Protein AF-0000000085165930 (afdb_homodimer)

Foldseek 3Di:
DQDQVNLVVLQCVQQVAKDKDWDDPPPPRPDIDIDIDHPVCPPHDPVVVVVSSCVSCVVVVVPPCCVDDDDDDDDPVRVVVVD/DQDQVNLVVLQCVLQVAKDKDWDDPPPPRPDIDIDIDHPVCPPHDPVVVVVSSCVSCVVVVVPPCCVDDDDDDDDPVRVVVVD

Solvent-accessible surface area (backbone atoms only — not comparable to full-atom values): 9102 Å² total; per-residue (Å²): 70,74,45,60,66,56,52,45,50,38,40,32,72,71,37,73,78,42,49,69,47,69,41,62,74,72,72,61,55,16,31,38,36,36,42,39,30,22,74,85,37,61,96,51,54,71,68,56,42,51,48,56,51,45,62,36,35,44,70,55,63,68,27,47,35,71,71,42,79,46,79,44,79,35,29,58,66,58,46,62,66,73,97,72,74,46,61,65,55,52,45,49,37,40,32,70,71,35,73,77,42,49,70,48,65,43,62,75,72,72,64,57,20,32,38,36,37,41,39,30,23,74,84,38,62,97,51,53,72,69,55,43,50,47,56,50,45,63,36,35,44,68,54,62,67,25,45,35,68,72,38,78,46,79,44,78,34,29,58,68,57,46,63,71,71,104

Organism: Thermosynechococcus vestitus (strain NIES-2133 / IAM M-273 / BP-1) (NCBI:txid197221)

Secondary structure (DSSP, 8-state):
---HHHHHHHHHHH-TT-EEEEEESSSSSSEEEEEEE-GGGTT--HHHHHHHHHHHHHHHHHH----EEEEEEE-HHHHHHH-/---HHHHHHHHHHH-TT-EEEEEESSSSSSEEEEEEE-GGGTT--HHHHHHHHHHHHHHHHHH----EEEEEEE-HHHHHHH-

Sequence (166 aa):
MVTPEQLTTLIQSRLPDAFVQVQDLTGGGDHYEAVVVSAAFEGKRLVQQHQLVYSSLKDLMASNELHALALKTYTPEQWAQRQMVTPEQLTTLIQSRLPDAFVQVQDLTGGGDHYEAVVVSAAFEGKRLVQQHQLVYSSLKDLMASNELHALALKTYTPEQWAQRQ

Structure (mmCIF, N/CA/C/O backbone):
data_AF-0000000085165930-model_v1
#
loop_
_entity.id
_entity.type
_entity.pdbx_description
1 polymer 'Tsl0875 protein'
#
loop_
_atom_site.group_PDB
_atom_site.id
_atom_site.type_symbol
_atom_site.label_atom_id
_atom_site.label_alt_id
_atom_site.label_comp_id
_atom_site.label_asym_id
_atom_site.label_entity_id
_atom_site.label_seq_id
_atom_site.pdbx_PDB_ins_code
_atom_site.Cartn_x
_atom_site.Cartn_y
_atom_site.Cartn_z
_atom_site.occupancy
_atom_site.B_iso_or_equiv
_atom_site.auth_seq_id
_atom_site.auth_comp_id
_atom_site.auth_asym_id
_atom_site.auth_atom_id
_atom_site.pdbx_PDB_model_num
ATOM 1 N N . MET A 1 1 ? 5.07 2.012 -3.932 1 54.81 1 MET A N 1
ATOM 2 C CA . MET A 1 1 ? 4.113 1.178 -4.648 1 54.81 1 MET A CA 1
ATOM 3 C C . MET A 1 1 ? 4.805 -0.024 -5.285 1 54.81 1 MET A C 1
ATOM 5 O O . MET A 1 1 ? 5.969 0.06 -5.676 1 54.81 1 MET A O 1
ATOM 9 N N . VAL A 1 2 ? 4.379 -1.149 -5.043 1 66.44 2 VAL A N 1
ATOM 10 C CA . VAL A 1 2 ? 5.012 -2.316 -5.648 1 66.44 2 VAL A CA 1
ATOM 11 C C . VAL A 1 2 ? 4.715 -2.346 -7.148 1 66.44 2 VAL A C 1
ATOM 13 O O . VAL A 1 2 ? 3.568 -2.16 -7.562 1 66.44 2 VAL A O 1
ATOM 16 N N . THR A 1 3 ? 5.762 -2.338 -7.938 1 75.31 3 THR A N 1
ATOM 17 C CA . THR A 1 3 ? 5.605 -2.398 -9.391 1 75.31 3 THR A CA 1
ATOM 18 C C . THR A 1 3 ? 5.414 -3.842 -9.852 1 75.31 3 THR A C 1
ATOM 20 O O . THR A 1 3 ? 5.754 -4.781 -9.125 1 75.31 3 THR A O 1
ATOM 23 N N . PRO A 1 4 ? 4.809 -4.012 -11.086 1 82.56 4 PRO A N 1
ATOM 24 C CA . PRO A 1 4 ? 4.699 -5.359 -11.648 1 82.56 4 PRO A CA 1
ATOM 25 C C . PRO A 1 4 ? 6.043 -6.074 -11.734 1 82.56 4 PRO A C 1
ATOM 27 O O . PRO A 1 4 ? 6.117 -7.281 -11.492 1 82.56 4 PRO A O 1
ATOM 30 N N . GLU A 1 5 ? 7.055 -5.398 -12.039 1 86.56 5 GLU A N 1
ATOM 31 C CA . GLU A 1 5 ? 8.391 -5.98 -12.141 1 86.56 5 GLU A CA 1
ATOM 32 C C . GLU A 1 5 ? 8.883 -6.465 -10.781 1 86.56 5 GLU A C 1
ATOM 34 O O . GLU A 1 5 ? 9.516 -7.52 -10.688 1 86.56 5 GLU A O 1
ATOM 39 N N . GLN A 1 6 ? 8.648 -5.621 -9.797 1 82.38 6 GLN A N 1
ATOM 40 C CA . GLN A 1 6 ? 9.047 -6.004 -8.445 1 82.38 6 GLN A CA 1
ATOM 41 C C . GLN A 1 6 ? 8.297 -7.25 -7.984 1 82.38 6 GLN A C 1
ATOM 43 O O . GLN A 1 6 ? 8.891 -8.148 -7.383 1 82.38 6 GLN A O 1
ATOM 48 N N . LEU A 1 7 ? 6.992 -7.285 -8.266 1 85.25 7 LEU A N 1
ATOM 49 C CA . LEU A 1 7 ? 6.188 -8.453 -7.941 1 85.25 7 LEU A CA 1
ATOM 50 C C . LEU A 1 7 ? 6.746 -9.703 -8.609 1 85.25 7 LEU A C 1
ATOM 52 O O . LEU A 1 7 ? 6.887 -10.75 -7.973 1 85.25 7 LEU A O 1
ATOM 56 N N . THR A 1 8 ? 7.039 -9.602 -9.898 1 92.31 8 THR A N 1
ATOM 57 C CA . THR A 1 8 ? 7.582 -10.711 -10.672 1 92.31 8 THR A CA 1
ATOM 58 C C . THR A 1 8 ? 8.891 -11.203 -10.062 1 92.31 8 THR A C 1
ATOM 60 O O . THR A 1 8 ? 9.07 -12.406 -9.852 1 92.31 8 THR A O 1
ATOM 63 N N . THR A 1 9 ? 9.742 -10.273 -9.727 1 91.31 9 THR A N 1
ATOM 64 C CA . THR A 1 9 ? 11.055 -10.609 -9.172 1 91.31 9 THR A CA 1
ATOM 65 C C . THR A 1 9 ? 10.906 -11.32 -7.832 1 91.31 9 THR A C 1
ATOM 67 O O . THR A 1 9 ? 11.562 -12.328 -7.582 1 91.31 9 THR A O 1
ATOM 70 N N . LEU A 1 10 ? 10.023 -10.805 -6.988 1 88.06 10 LEU A N 1
ATOM 71 C CA . LEU A 1 10 ? 9.812 -11.398 -5.676 1 88.06 10 LEU A CA 1
ATOM 72 C C . LEU A 1 10 ? 9.258 -12.812 -5.801 1 88.06 10 LEU A C 1
ATOM 74 O O . LEU A 1 10 ? 9.727 -13.727 -5.121 1 88.06 10 LEU A O 1
ATOM 78 N N . ILE A 1 11 ? 8.305 -13.008 -6.66 1 93.19 11 ILE A N 1
ATOM 79 C CA . ILE A 1 11 ? 7.699 -14.328 -6.859 1 93.19 11 ILE A CA 1
ATOM 80 C C . ILE A 1 11 ? 8.758 -15.305 -7.375 1 93.19 11 ILE A C 1
ATOM 82 O O . ILE A 1 11 ? 8.859 -16.422 -6.883 1 93.19 11 ILE A O 1
ATOM 86 N N . GLN A 1 12 ? 9.594 -14.844 -8.305 1 95.12 12 GLN A N 1
ATOM 87 C CA . GLN A 1 12 ? 10.578 -15.719 -8.938 1 95.12 12 GLN A CA 1
ATOM 88 C C . GLN A 1 12 ? 11.742 -16 -7.992 1 95.12 12 GLN A C 1
ATOM 90 O O . GLN A 1 12 ? 12.492 -16.969 -8.195 1 95.12 12 GLN A O 1
ATOM 95 N N . SER A 1 13 ? 11.898 -15.164 -7.047 1 92.38 13 SER A N 1
ATOM 96 C CA . SER A 1 13 ? 12.93 -15.43 -6.051 1 92.38 13 SER A CA 1
ATOM 97 C C . SER A 1 13 ? 12.617 -16.703 -5.266 1 92.38 13 SER A C 1
ATOM 99 O O . SER A 1 13 ? 13.531 -17.422 -4.863 1 92.38 13 SER A O 1
ATOM 101 N N . ARG A 1 14 ? 11.375 -17.031 -5.074 1 90.62 14 ARG A N 1
ATOM 102 C CA . ARG A 1 14 ? 10.945 -18.234 -4.367 1 90.62 14 ARG A CA 1
ATOM 103 C C . ARG A 1 14 ? 10.57 -19.344 -5.352 1 90.62 14 ARG A C 1
ATOM 105 O O . ARG A 1 14 ? 10.664 -20.531 -5.027 1 90.62 14 ARG A O 1
ATOM 112 N N . LEU A 1 15 ? 10.07 -18.984 -6.48 1 95.38 15 LEU A N 1
ATOM 113 C CA . LEU A 1 15 ? 9.711 -19.875 -7.57 1 95.38 15 LEU A CA 1
ATOM 114 C C . LEU A 1 15 ? 10.539 -19.578 -8.812 1 95.38 15 LEU A C 1
ATOM 116 O O . LEU A 1 15 ? 10.031 -19.016 -9.789 1 95.38 15 LEU A O 1
ATOM 120 N N . PRO A 1 16 ? 11.734 -20.031 -8.906 1 95.06 16 PRO A N 1
ATOM 121 C CA . PRO A 1 16 ? 12.672 -19.641 -9.969 1 95.06 16 PRO A CA 1
ATOM 122 C C . PRO A 1 16 ? 12.227 -20.094 -11.352 1 95.06 16 PRO A C 1
ATOM 124 O O . PRO A 1 16 ? 12.586 -19.484 -12.359 1 95.06 16 PRO A O 1
ATOM 127 N N . ASP A 1 17 ? 11.438 -21.094 -11.438 1 96.12 17 ASP A N 1
ATOM 128 C CA . ASP A 1 17 ? 10.992 -21.625 -12.719 1 96.12 17 ASP A CA 1
ATOM 129 C C . ASP A 1 17 ? 9.703 -20.953 -13.18 1 96.12 17 ASP A C 1
ATOM 131 O O . ASP A 1 17 ? 9.219 -21.219 -14.281 1 96.12 17 ASP A O 1
ATOM 135 N N . ALA A 1 18 ? 9.195 -20.141 -12.414 1 96.94 18 ALA A N 1
ATOM 136 C CA . ALA A 1 18 ? 7.848 -19.641 -12.656 1 96.94 18 ALA A CA 1
ATOM 137 C C . ALA A 1 18 ? 7.82 -18.672 -13.828 1 96.94 18 ALA A C 1
ATOM 139 O O . ALA A 1 18 ? 8.695 -17.812 -13.953 1 96.94 18 ALA A O 1
ATOM 140 N N . PHE A 1 19 ? 6.855 -18.812 -14.75 1 96.31 19 PHE A N 1
ATOM 141 C CA . PHE A 1 19 ? 6.375 -17.75 -15.625 1 96.31 19 PHE A CA 1
ATOM 142 C C . PHE A 1 19 ? 5.391 -16.859 -14.891 1 96.31 19 PHE A C 1
ATOM 144 O O . PHE A 1 19 ? 4.449 -17.328 -14.266 1 96.31 19 PHE A O 1
ATOM 151 N N . VAL A 1 20 ? 5.633 -15.555 -14.836 1 96 20 VAL A N 1
ATOM 152 C CA . VAL A 1 20 ? 4.785 -14.617 -14.109 1 96 20 VAL A CA 1
ATOM 153 C C . VAL A 1 20 ? 4.324 -13.508 -15.055 1 96 20 VAL A C 1
ATOM 155 O O . VAL A 1 20 ? 5.133 -12.906 -15.766 1 96 20 VAL A O 1
ATOM 158 N N . GLN A 1 21 ? 3.008 -13.305 -15.078 1 95 21 GLN A N 1
ATOM 159 C CA . GLN A 1 21 ? 2.4 -12.18 -15.773 1 95 21 GLN A CA 1
ATOM 160 C C . GLN A 1 21 ? 1.562 -11.336 -14.812 1 95 21 GLN A C 1
ATOM 162 O O . GLN A 1 21 ? 0.613 -11.836 -14.211 1 95 21 GLN A O 1
ATOM 167 N N . VAL A 1 22 ? 1.987 -10.086 -14.688 1 91.06 22 VAL A N 1
ATOM 168 C CA . VAL A 1 22 ? 1.28 -9.195 -13.773 1 91.06 22 VAL A CA 1
ATOM 169 C C . VAL A 1 22 ? 0.537 -8.125 -14.57 1 91.06 22 VAL A C 1
ATOM 171 O O . VAL A 1 22 ? 1.103 -7.516 -15.484 1 91.06 22 VAL A O 1
ATOM 174 N N . GLN A 1 23 ? -0.763 -8.016 -14.234 1 88.25 23 GLN A N 1
ATOM 175 C CA . GLN A 1 23 ? -1.595 -6.984 -14.844 1 88.25 23 GLN A CA 1
ATOM 176 C C . GLN A 1 23 ? -2.121 -6.012 -13.797 1 88.25 23 GLN A C 1
ATOM 178 O O . GLN A 1 23 ? -2.598 -6.43 -12.734 1 88.25 23 GLN A O 1
ATOM 183 N N . ASP A 1 24 ? -2.021 -4.773 -14.148 1 82.38 24 ASP A N 1
ATOM 184 C CA . ASP A 1 24 ? -2.682 -3.75 -13.344 1 82.38 24 ASP A CA 1
ATOM 185 C C . ASP A 1 24 ? -4.145 -3.586 -13.758 1 82.38 24 ASP A C 1
ATOM 187 O O . ASP A 1 24 ? -4.434 -3.07 -14.836 1 82.38 24 ASP A O 1
ATOM 191 N N . LEU A 1 25 ? -5.035 -3.924 -12.852 1 79.06 25 LEU A N 1
ATOM 192 C CA . LEU A 1 25 ? -6.445 -4.02 -13.227 1 79.06 25 LEU A CA 1
ATOM 193 C C . LEU A 1 25 ? -7.082 -2.635 -13.289 1 79.06 25 LEU A C 1
ATOM 195 O O . LEU A 1 25 ? -8.008 -2.412 -14.07 1 79.06 25 LEU A O 1
ATOM 199 N N . THR A 1 26 ? -6.605 -1.762 -12.453 1 72.5 26 THR A N 1
ATOM 200 C CA . THR A 1 26 ? -7.262 -0.462 -12.359 1 72.5 26 THR A CA 1
ATOM 201 C C . THR A 1 26 ? -6.379 0.634 -12.945 1 72.5 26 THR A C 1
ATOM 203 O O . THR A 1 26 ? -6.844 1.745 -13.203 1 72.5 26 THR A O 1
ATOM 206 N N . GLY A 1 27 ? -5.215 0.313 -13.203 1 72.94 27 GLY A N 1
ATOM 207 C CA . GLY A 1 27 ? -4.273 1.311 -13.688 1 72.94 27 GLY A CA 1
ATOM 208 C C . GLY A 1 27 ? -3.686 2.166 -12.578 1 72.94 27 GLY A C 1
ATOM 209 O O . GLY A 1 27 ? -2.84 3.025 -12.836 1 72.94 27 GLY A O 1
ATOM 210 N N . GLY A 1 28 ? -4.051 1.972 -11.359 1 65.38 28 GLY A N 1
ATOM 211 C CA . GLY A 1 28 ? -3.65 2.797 -10.234 1 65.38 28 GLY A CA 1
ATOM 212 C C . GLY A 1 28 ? -2.482 2.219 -9.453 1 65.38 28 GLY A C 1
ATOM 213 O O . GLY A 1 28 ? -1.941 2.873 -8.562 1 65.38 28 GLY A O 1
ATOM 214 N N . GLY A 1 29 ? -2.078 1.001 -9.773 1 68.06 29 GLY A N 1
ATOM 215 C CA . GLY A 1 29 ? -0.961 0.379 -9.078 1 68.06 29 GLY A CA 1
ATOM 216 C C . GLY A 1 29 ? -1.347 -0.214 -7.738 1 68.06 29 GLY A C 1
ATOM 217 O O . GLY A 1 29 ? -0.485 -0.452 -6.887 1 68.06 29 GLY A O 1
ATOM 218 N N . ASP A 1 30 ? -2.658 -0.332 -7.551 1 66.19 30 ASP A N 1
ATOM 219 C CA . ASP A 1 30 ? -3.131 -0.831 -6.262 1 66.19 30 ASP A CA 1
ATOM 220 C C . ASP A 1 30 ? -3.908 -2.133 -6.43 1 66.19 30 ASP A C 1
ATOM 222 O O . ASP A 1 30 ? -4.223 -2.807 -5.449 1 66.19 30 ASP A O 1
ATOM 226 N N . HIS A 1 31 ? -4.277 -2.473 -7.656 1 76.19 31 HIS A N 1
ATOM 227 C CA . HIS A 1 31 ? -4.961 -3.719 -7.988 1 76.19 31 HIS A CA 1
ATOM 228 C C . HIS A 1 31 ? -4.215 -4.484 -9.078 1 76.19 31 HIS A C 1
ATOM 230 O O . HIS A 1 31 ? -4.16 -4.039 -10.227 1 76.19 31 HIS A O 1
ATOM 236 N N . TYR A 1 32 ? -3.57 -5.598 -8.508 1 81.12 32 TYR A N 1
ATOM 237 C CA . TYR A 1 32 ? -2.85 -6.426 -9.469 1 81.12 32 TYR A CA 1
ATOM 238 C C . TYR A 1 32 ? -3.494 -7.801 -9.594 1 81.12 32 TYR A C 1
ATOM 240 O O . TYR A 1 32 ? -4.098 -8.297 -8.633 1 81.12 32 TYR A O 1
ATOM 248 N N . GLU A 1 33 ? -3.469 -8.258 -10.805 1 88.81 33 GLU A N 1
ATOM 249 C CA . GLU A 1 33 ? -3.645 -9.688 -11.055 1 88.81 33 GLU A CA 1
ATOM 250 C C . GLU A 1 33 ? -2.34 -10.336 -11.516 1 88.81 33 GLU A C 1
ATOM 252 O O . GLU A 1 33 ? -1.649 -9.805 -12.383 1 88.81 33 GLU A O 1
ATOM 257 N N . ALA A 1 34 ? -2.088 -11.398 -10.836 1 93.06 34 ALA A N 1
ATOM 258 C CA . ALA A 1 34 ? -0.888 -12.133 -11.227 1 93.06 34 ALA A CA 1
ATOM 259 C C . ALA A 1 34 ? -1.234 -13.555 -11.656 1 93.06 34 ALA A C 1
ATOM 261 O O . ALA A 1 34 ? -1.874 -14.297 -10.898 1 93.06 34 ALA A O 1
ATOM 262 N N . VAL A 1 35 ? -0.826 -13.883 -12.922 1 95.94 35 VAL A N 1
ATOM 263 C CA . VAL A 1 35 ? -0.807 -15.266 -13.383 1 95.94 35 VAL A CA 1
ATOM 264 C C . VAL A 1 35 ? 0.568 -15.875 -13.125 1 95.94 35 VAL A C 1
ATOM 266 O O . VAL A 1 35 ? 1.585 -15.352 -13.586 1 95.94 35 VAL A O 1
ATOM 269 N N . VAL A 1 36 ? 0.554 -16.922 -12.391 1 96.81 36 VAL A N 1
ATOM 270 C CA . VAL A 1 36 ? 1.797 -17.594 -12.047 1 96.81 36 VAL A CA 1
ATOM 271 C C . VAL A 1 36 ? 1.74 -19.047 -12.523 1 96.81 36 VAL A C 1
ATOM 273 O O . VAL A 1 36 ? 0.827 -19.797 -12.156 1 96.81 36 VAL A O 1
ATOM 276 N N . VAL A 1 37 ? 2.773 -19.438 -13.375 1 97.44 37 VAL A N 1
ATOM 277 C CA . VAL A 1 37 ? 2.891 -20.797 -13.891 1 97.44 37 VAL A CA 1
ATOM 278 C C . VAL A 1 37 ? 4.176 -21.438 -13.367 1 97.44 37 VAL A C 1
ATOM 280 O O . VAL A 1 37 ? 5.27 -20.906 -13.578 1 97.44 37 VAL A O 1
ATOM 283 N N . SER A 1 38 ? 3.992 -22.578 -12.703 1 97.62 38 SER A N 1
ATOM 284 C CA . SER A 1 38 ? 5.172 -23.219 -12.133 1 97.62 38 SER A CA 1
ATOM 285 C C . SER A 1 38 ? 4.945 -24.703 -11.93 1 97.62 38 SER A C 1
ATOM 287 O O . SER A 1 38 ? 3.844 -25.125 -11.578 1 97.62 38 SER A O 1
ATOM 289 N N . ALA A 1 39 ? 6 -25.438 -12.094 1 97.44 39 ALA A N 1
ATOM 290 C CA . ALA A 1 39 ? 5.957 -26.875 -11.797 1 97.44 39 ALA A CA 1
ATOM 291 C C . ALA A 1 39 ? 5.812 -27.109 -10.297 1 97.44 39 ALA A C 1
ATOM 293 O O . ALA A 1 39 ? 5.402 -28.203 -9.875 1 97.44 39 ALA A O 1
ATOM 294 N N . ALA A 1 40 ? 6.055 -26.125 -9.484 1 96.38 40 ALA A N 1
ATOM 295 C CA . ALA A 1 40 ? 5.961 -26.234 -8.031 1 96.38 40 ALA A CA 1
ATOM 296 C C . ALA A 1 40 ? 4.516 -26.469 -7.59 1 96.38 40 ALA A C 1
ATOM 298 O O . ALA A 1 40 ? 4.262 -26.891 -6.465 1 96.38 40 ALA A O 1
ATOM 299 N N . PHE A 1 41 ? 3.559 -26.203 -8.453 1 96.94 41 PHE A N 1
ATOM 300 C CA . PHE A 1 41 ? 2.143 -26.297 -8.117 1 96.94 41 PHE A CA 1
ATOM 301 C C . PHE A 1 41 ? 1.63 -27.719 -8.367 1 96.94 41 PHE A C 1
ATOM 303 O O . PHE A 1 41 ? 0.497 -28.047 -8.008 1 96.94 41 PHE A O 1
ATOM 310 N N . GLU A 1 42 ? 2.436 -28.516 -9.008 1 96.62 42 GLU A N 1
ATOM 311 C CA . GLU A 1 42 ? 1.993 -29.875 -9.297 1 96.62 42 GLU A CA 1
ATOM 312 C C . GLU A 1 42 ? 1.621 -30.625 -8.016 1 96.62 42 GLU A C 1
ATOM 314 O O . GLU A 1 42 ? 2.398 -30.656 -7.062 1 96.62 42 GLU A O 1
ATOM 319 N N . GLY A 1 43 ? 0.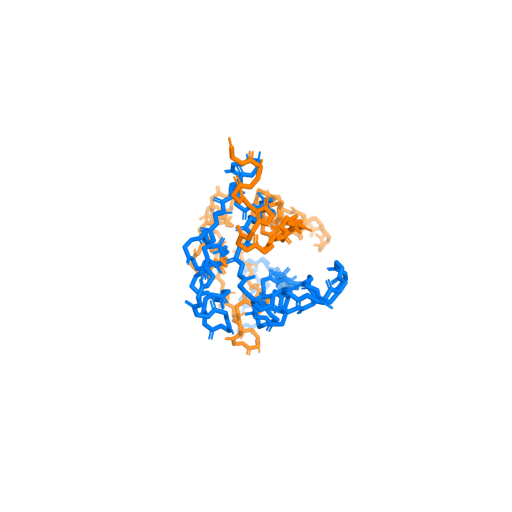409 -31.25 -8.062 1 96.38 43 GLY A N 1
ATOM 320 C CA . GLY A 1 43 ? -0.046 -32.062 -6.938 1 96.38 43 GLY A CA 1
ATOM 321 C C . GLY A 1 43 ? -0.541 -31.219 -5.773 1 96.38 43 GLY A C 1
ATOM 322 O O . GLY A 1 43 ? -0.909 -31.75 -4.727 1 96.38 43 GLY A O 1
ATOM 323 N N . LYS A 1 44 ? -0.52 -29.938 -5.844 1 96.19 44 LYS A N 1
ATOM 324 C CA . LYS A 1 44 ? -0.966 -29.062 -4.77 1 96.19 44 LYS A CA 1
ATOM 325 C C . LYS A 1 44 ? -2.385 -28.562 -5.023 1 96.19 44 LYS A C 1
ATOM 327 O O . LYS A 1 44 ? -2.777 -28.344 -6.168 1 96.19 44 LYS A O 1
ATOM 332 N N . ARG A 1 45 ? -3.049 -28.453 -3.918 1 95.12 45 ARG A N 1
ATOM 333 C CA . ARG A 1 45 ? -4.363 -27.828 -3.984 1 95.12 45 ARG A CA 1
ATOM 334 C C . ARG A 1 45 ? -4.246 -26.328 -4.223 1 95.12 45 ARG A C 1
ATOM 336 O O . ARG A 1 45 ? -3.178 -25.75 -4.031 1 95.12 45 ARG A O 1
ATOM 343 N N . LEU A 1 46 ? -5.32 -25.734 -4.688 1 93.94 46 LEU A N 1
ATOM 344 C CA . LEU A 1 46 ? -5.336 -24.328 -5.062 1 93.94 46 LEU A CA 1
ATOM 345 C C . LEU A 1 46 ? -4.867 -23.453 -3.904 1 93.94 46 LEU A C 1
ATOM 347 O O . LEU A 1 46 ? -4.059 -22.547 -4.098 1 93.94 46 LEU A O 1
ATOM 351 N N . VAL A 1 47 ? -5.34 -23.656 -2.658 1 93.06 47 VAL A N 1
ATOM 352 C CA . VAL A 1 47 ? -4.996 -22.859 -1.485 1 93.06 47 VAL A CA 1
ATOM 353 C C . VAL A 1 47 ? -3.494 -22.938 -1.228 1 93.06 47 VAL A C 1
ATOM 355 O O . VAL A 1 47 ? -2.857 -21.938 -0.899 1 93.06 47 VAL A O 1
ATOM 358 N N . GLN A 1 48 ? -2.896 -24.109 -1.374 1 94.5 48 GLN A N 1
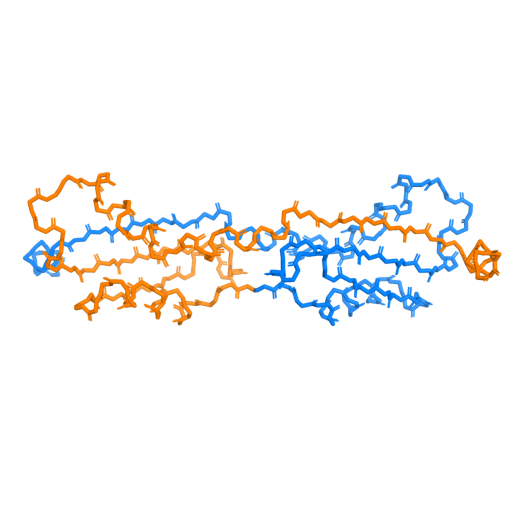ATOM 359 C CA . GLN A 1 48 ? -1.463 -24.297 -1.191 1 94.5 48 GLN A CA 1
ATOM 360 C C . GLN A 1 48 ? -0.663 -23.547 -2.242 1 94.5 48 GLN A C 1
ATOM 362 O O . GLN A 1 48 ? 0.396 -22.984 -1.941 1 94.5 48 GLN A O 1
ATOM 367 N N . GLN A 1 49 ? -1.177 -23.625 -3.441 1 94.88 49 GLN A N 1
ATOM 368 C CA . GLN A 1 49 ? -0.54 -22.859 -4.508 1 94.88 49 GLN A CA 1
ATOM 369 C C . GLN A 1 49 ? -0.504 -21.375 -4.172 1 94.88 49 GLN A C 1
ATOM 371 O O . GLN A 1 49 ? 0.545 -20.734 -4.273 1 94.88 49 GLN A O 1
ATOM 376 N N . HIS A 1 50 ? -1.616 -20.828 -3.711 1 92.38 50 HIS A N 1
ATOM 377 C CA . HIS A 1 50 ? -1.691 -19.422 -3.33 1 92.38 50 HIS A CA 1
ATOM 378 C C . HIS A 1 50 ? -0.751 -19.109 -2.17 1 92.38 50 HIS A C 1
ATOM 380 O O . HIS A 1 50 ? -0.052 -18.094 -2.184 1 92.38 50 HIS A O 1
ATOM 386 N N . GLN A 1 51 ? -0.656 -19.984 -1.239 1 89.88 51 GLN A N 1
ATOM 387 C CA . GLN A 1 51 ? 0.211 -19.797 -0.081 1 89.88 51 GLN A CA 1
ATOM 388 C C . GLN A 1 51 ? 1.679 -19.734 -0.497 1 89.88 51 GLN A C 1
ATOM 390 O O . GLN A 1 51 ? 2.451 -18.953 0.048 1 89.88 51 GLN A O 1
ATOM 395 N N . LEU A 1 52 ? 2.07 -20.5 -1.491 1 92.19 52 LEU A N 1
ATOM 396 C CA . LEU A 1 52 ? 3.441 -20.469 -1.989 1 92.19 52 LEU A CA 1
ATOM 397 C C . LEU A 1 52 ? 3.77 -19.109 -2.598 1 92.19 52 LEU A C 1
ATOM 399 O O . LEU A 1 52 ? 4.836 -18.547 -2.334 1 92.19 52 LEU A O 1
ATOM 403 N N . VAL A 1 53 ? 2.809 -18.672 -3.32 1 92.44 53 VAL A N 1
ATOM 404 C CA . VAL A 1 53 ? 3.016 -17.359 -3.938 1 92.44 53 VAL A CA 1
ATOM 405 C C . VAL A 1 53 ? 3.057 -16.281 -2.857 1 92.44 53 VAL A C 1
ATOM 407 O O . VAL A 1 53 ? 3.957 -15.438 -2.846 1 92.44 53 VAL A O 1
ATOM 410 N N . TYR A 1 54 ? 2.154 -16.359 -1.903 1 87.25 54 TYR A N 1
ATOM 411 C CA . TYR A 1 54 ? 2.092 -15.352 -0.851 1 87.25 54 TYR A CA 1
ATOM 412 C C . TYR A 1 54 ? 3.342 -15.391 0.019 1 87.25 54 TYR A C 1
ATOM 414 O O . TYR A 1 54 ? 3.797 -14.359 0.51 1 87.25 54 TYR A O 1
ATOM 422 N N . SER A 1 55 ? 3.855 -16.516 0.215 1 87 55 SER A N 1
ATOM 423 C CA . SER A 1 55 ? 5.082 -16.625 0.995 1 87 55 SER A CA 1
ATOM 424 C C . SER A 1 55 ? 6.227 -15.859 0.345 1 87 55 SER A C 1
ATOM 426 O O . SER A 1 55 ? 7.102 -15.336 1.038 1 87 55 SER A O 1
ATOM 428 N N . SER A 1 56 ? 6.18 -15.805 -0.892 1 85.75 56 SER A N 1
ATOM 429 C CA . SER A 1 56 ? 7.195 -15.07 -1.632 1 85.75 56 SER A CA 1
ATOM 430 C C . SER A 1 56 ? 7.004 -13.562 -1.477 1 85.75 56 SER A C 1
ATOM 432 O O . SER A 1 56 ? 7.938 -12.789 -1.702 1 85.75 56 SER A O 1
ATOM 434 N N . LEU A 1 57 ? 5.805 -13.203 -1.148 1 79.12 57 LEU A N 1
ATOM 435 C CA . LEU A 1 57 ? 5.449 -11.789 -1.133 1 79.12 57 LEU A CA 1
ATOM 436 C C . LEU A 1 57 ? 5.328 -11.273 0.298 1 79.12 57 LEU A C 1
ATOM 438 O O . LEU A 1 57 ? 4.961 -10.117 0.517 1 79.12 57 LEU A O 1
ATOM 442 N N . LYS A 1 58 ? 5.449 -12.164 1.267 1 73.75 58 LYS A N 1
ATOM 443 C CA . LYS A 1 58 ? 5.191 -11.859 2.672 1 73.75 58 LYS A CA 1
ATOM 444 C C . LYS A 1 58 ? 5.863 -10.562 3.086 1 73.75 58 LYS A C 1
ATOM 446 O O . LYS A 1 58 ? 5.25 -9.719 3.748 1 73.75 58 LYS A O 1
ATOM 451 N N . ASP A 1 59 ? 7.043 -10.461 2.713 1 64.44 59 ASP A N 1
ATOM 452 C CA . ASP A 1 59 ? 7.77 -9.25 3.107 1 64.44 59 ASP A CA 1
ATOM 453 C C . ASP A 1 59 ? 7.168 -8.016 2.449 1 64.44 59 ASP A C 1
ATOM 455 O O . ASP A 1 59 ? 7.109 -6.945 3.064 1 64.44 59 ASP A O 1
ATOM 459 N N . LEU A 1 60 ? 6.727 -8.188 1.197 1 61.69 60 LEU A N 1
ATOM 460 C CA . LEU A 1 60 ? 6.109 -7.086 0.459 1 61.69 60 LEU A CA 1
ATOM 461 C C . LEU A 1 60 ? 4.75 -6.73 1.049 1 61.69 60 LEU A C 1
ATOM 463 O O . LEU A 1 60 ? 4.418 -5.551 1.189 1 61.69 60 LEU A O 1
ATOM 467 N N . MET A 1 61 ? 3.975 -7.742 1.285 1 58.97 61 MET A N 1
ATOM 468 C CA . MET A 1 61 ? 2.645 -7.504 1.838 1 58.97 61 MET A CA 1
ATOM 469 C C . MET A 1 61 ? 2.734 -6.879 3.225 1 58.97 61 MET A C 1
ATOM 471 O O . MET A 1 61 ? 1.921 -6.023 3.578 1 58.97 61 MET A O 1
ATOM 475 N N . ALA A 1 62 ? 3.66 -7.297 3.867 1 52.56 62 ALA A N 1
ATOM 476 C CA . ALA A 1 62 ? 3.873 -6.746 5.203 1 52.56 62 ALA A CA 1
ATOM 477 C C . ALA A 1 62 ? 4.316 -5.289 5.133 1 52.56 62 ALA A C 1
ATOM 479 O O . ALA A 1 62 ? 3.973 -4.484 6.004 1 52.56 62 ALA A O 1
ATOM 480 N N . SER A 1 63 ? 5.035 -5.012 4.145 1 49.38 63 SER A N 1
ATOM 481 C CA . SER A 1 63 ? 5.605 -3.67 4.07 1 49.38 63 SER A CA 1
ATOM 482 C C . SER A 1 63 ? 4.60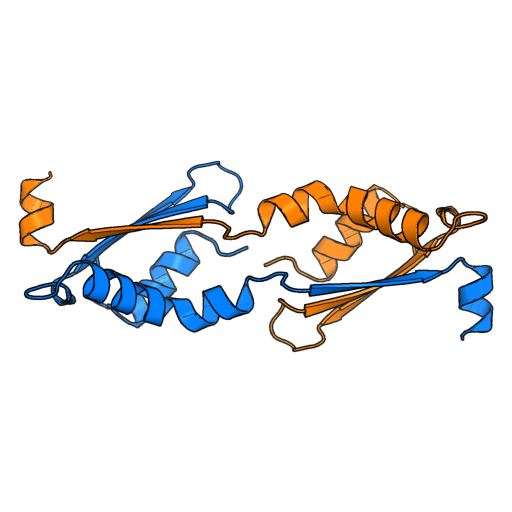9 -2.68 3.473 1 49.38 63 SER A C 1
ATOM 484 O O . SER A 1 63 ? 4.625 -1.495 3.811 1 49.38 63 SER A O 1
ATOM 486 N N . ASN A 1 64 ? 3.934 -3.051 2.414 1 47.97 64 ASN A N 1
ATOM 487 C CA . ASN A 1 64 ? 3.146 -2.107 1.628 1 47.97 64 ASN A CA 1
ATOM 488 C C . ASN A 1 64 ? 2.053 -1.452 2.467 1 47.97 64 ASN A C 1
ATOM 490 O O . ASN A 1 64 ? 1.199 -0.741 1.935 1 47.97 64 ASN A O 1
ATOM 494 N N . GLU A 1 65 ? 1.707 -1.943 3.473 1 44.44 65 GLU A N 1
ATOM 495 C CA . GLU A 1 65 ? 0.69 -1.236 4.246 1 44.44 65 GLU A CA 1
ATOM 496 C C . GLU A 1 65 ? 1.125 0.194 4.555 1 44.44 65 GLU A C 1
ATOM 498 O O . GLU A 1 65 ? 2.146 0.411 5.207 1 44.44 65 GLU A O 1
ATOM 503 N N . LEU A 1 66 ? 1.217 1.055 3.594 1 47.81 66 LEU A N 1
ATOM 504 C CA . LEU A 1 66 ? 1.198 2.357 4.254 1 47.81 66 LEU A CA 1
ATOM 505 C C . LEU A 1 66 ? 0.255 2.348 5.449 1 47.81 66 LEU A C 1
ATOM 507 O O . LEU A 1 66 ? -0.966 2.367 5.285 1 47.81 66 LEU A O 1
ATOM 511 N N . HIS A 1 67 ? 0.374 1.203 6.336 1 51.53 67 HIS A N 1
ATOM 512 C CA . HIS A 1 67 ? -0.537 0.799 7.402 1 51.53 67 HIS A CA 1
ATOM 513 C C . HIS A 1 67 ? -0.926 1.987 8.273 1 51.53 67 HIS A C 1
ATOM 515 O O . HIS A 1 67 ? -2.092 2.133 8.648 1 51.53 67 HIS A O 1
ATOM 521 N N . ALA A 1 68 ? 0.311 2.895 8.492 1 57.25 68 ALA A N 1
ATOM 522 C CA . ALA A 1 68 ? -0.088 3.818 9.555 1 57.25 68 ALA A CA 1
ATOM 523 C C . ALA A 1 68 ? 0.628 5.156 9.406 1 57.25 68 ALA A C 1
ATOM 525 O O . ALA A 1 68 ? 1.858 5.207 9.336 1 57.25 68 ALA A O 1
ATOM 526 N N . LEU A 1 69 ? -0.083 6.227 8.836 1 72.94 69 LEU A N 1
ATOM 527 C CA . LEU A 1 69 ? 0.442 7.59 8.883 1 72.94 69 LEU A CA 1
ATOM 528 C C . LEU A 1 69 ? 0.016 8.289 10.164 1 72.94 69 LEU A C 1
ATOM 530 O O . LEU A 1 69 ? -1.179 8.461 10.422 1 72.94 69 LEU A O 1
ATOM 534 N N . ALA A 1 70 ? 0.973 8.508 11.086 1 80.38 70 ALA A N 1
ATOM 535 C CA . ALA A 1 70 ? 0.744 9.367 12.25 1 80.38 70 ALA A CA 1
ATOM 536 C C . ALA A 1 70 ? 0.979 10.836 11.906 1 80.38 70 ALA A C 1
ATOM 538 O O . ALA A 1 70 ? 2.037 11.195 11.383 1 80.38 70 ALA A O 1
ATOM 539 N N . LEU A 1 71 ? -0.053 11.609 12.141 1 90.81 71 LEU A N 1
ATOM 540 C CA . LEU A 1 71 ? 0.062 13.031 11.82 1 90.81 71 LEU A CA 1
ATOM 541 C C . LEU A 1 71 ? 0.241 13.859 13.094 1 90.81 71 LEU A C 1
ATOM 543 O O . LEU A 1 71 ? -0.41 13.594 14.109 1 90.81 71 LEU A O 1
ATOM 547 N N . LYS A 1 72 ? 1.188 14.773 13.023 1 92.81 72 LYS A N 1
ATOM 548 C CA . LYS A 1 72 ? 1.301 15.891 13.961 1 92.81 72 LYS A CA 1
ATOM 549 C C . LYS A 1 72 ? 1.198 17.234 13.242 1 92.81 72 LYS A C 1
ATOM 551 O O . LYS A 1 72 ? 2.049 17.562 12.406 1 92.81 72 LYS A O 1
ATOM 556 N N . THR A 1 73 ? 0.139 17.906 13.562 1 96 73 THR A N 1
ATOM 557 C CA . THR A 1 73 ? -0.084 19.172 12.875 1 96 73 THR A CA 1
ATOM 558 C C . THR A 1 73 ? 0.064 20.344 13.836 1 96 73 THR A C 1
ATOM 560 O O . THR A 1 73 ? -0.357 20.266 14.992 1 96 73 THR A O 1
ATOM 563 N N . TYR A 1 74 ? 0.731 21.484 13.359 1 95.31 74 TYR A N 1
ATOM 564 C CA . TYR A 1 74 ? 0.964 22.688 14.141 1 95.31 74 TYR A CA 1
ATOM 565 C C . TYR A 1 74 ? 0.79 23.938 13.289 1 95.31 74 TYR A C 1
ATOM 567 O O . TYR A 1 74 ? 1.062 23.922 12.086 1 95.31 74 TYR A O 1
ATOM 575 N N . THR A 1 75 ? 0.37 24.969 14.008 1 95.69 75 THR A N 1
ATOM 5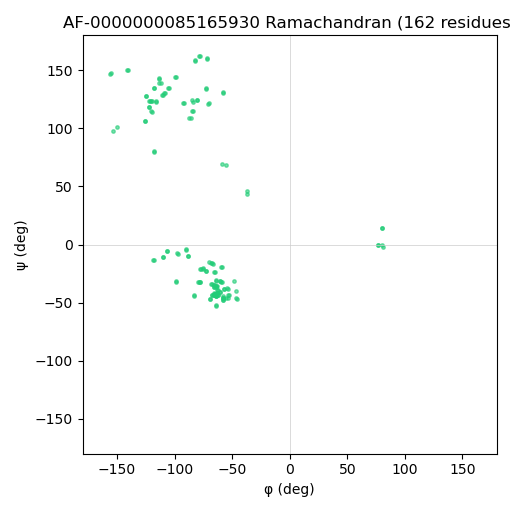76 C CA . THR A 1 75 ? 0.55 26.297 13.43 1 95.69 75 THR A CA 1
ATOM 577 C C . THR A 1 75 ? 1.997 26.75 13.578 1 95.69 75 THR A C 1
ATOM 579 O O . THR A 1 75 ? 2.746 26.219 14.391 1 95.69 75 THR A O 1
ATOM 582 N N . PRO A 1 76 ? 2.361 27.766 12.781 1 95.06 76 PRO A N 1
ATOM 583 C CA . PRO A 1 76 ? 3.715 28.297 12.938 1 95.06 76 PRO A CA 1
ATOM 584 C C . PRO A 1 76 ? 3.998 28.781 14.352 1 95.06 76 PRO A C 1
ATOM 586 O O . PRO A 1 76 ? 5.098 28.562 14.875 1 95.06 76 PRO A O 1
ATOM 589 N N . GLU A 1 77 ? 3.047 29.375 14.969 1 93.5 77 GLU A N 1
ATOM 590 C CA . GLU A 1 77 ? 3.217 29.844 16.344 1 93.5 77 GLU A CA 1
ATOM 591 C C . GLU A 1 77 ? 3.438 28.688 17.297 1 93.5 77 GLU A C 1
ATOM 593 O O . GLU A 1 77 ? 4.344 28.719 18.141 1 93.5 77 GLU A O 1
ATOM 598 N N . GLN A 1 78 ? 2.521 27.719 17.203 1 92.25 78 GLN A N 1
ATOM 599 C CA . GLN A 1 78 ? 2.656 26.531 18.031 1 92.25 78 GLN A CA 1
ATOM 600 C C . GLN A 1 78 ? 4.031 25.891 17.859 1 92.25 78 GLN A C 1
ATOM 602 O O . GLN A 1 78 ? 4.648 25.469 18.844 1 92.25 78 GLN A O 1
ATOM 607 N N . TRP A 1 79 ? 4.527 25.781 16.688 1 91.81 79 TRP A N 1
ATOM 608 C CA . TRP A 1 79 ? 5.801 25.156 16.359 1 91.81 79 TRP A CA 1
ATOM 609 C C . TRP 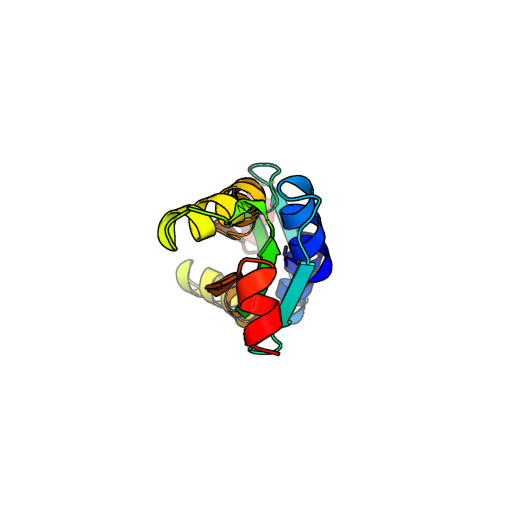A 1 79 ? 6.969 25.938 16.953 1 91.81 79 TRP A C 1
ATOM 611 O O . TRP A 1 79 ? 7.93 25.344 17.453 1 91.81 79 TRP A O 1
ATOM 621 N N . ALA A 1 80 ? 6.863 27.219 16.844 1 91.62 80 ALA A N 1
ATOM 622 C CA . ALA A 1 80 ? 7.883 28.094 17.422 1 91.62 80 ALA A CA 1
ATOM 623 C C . ALA A 1 80 ? 8.008 27.891 18.922 1 91.62 80 ALA A C 1
ATOM 625 O O . ALA A 1 80 ? 9.102 27.984 19.484 1 91.62 80 ALA A O 1
ATOM 626 N N . GLN A 1 81 ? 6.926 27.562 19.547 1 90.88 81 GLN A N 1
ATOM 627 C CA . GLN A 1 81 ? 6.922 27.344 20.984 1 90.88 81 GLN A CA 1
ATOM 628 C C . GLN A 1 81 ? 7.496 25.969 21.344 1 90.88 81 GLN A C 1
ATOM 630 O O . GLN A 1 81 ? 8.008 25.766 22.438 1 90.88 81 GLN A O 1
ATOM 635 N N . ARG A 1 82 ? 7.289 25.016 20.469 1 86.62 82 ARG A N 1
ATOM 636 C CA . ARG A 1 82 ? 7.746 23.656 20.719 1 86.62 82 ARG A CA 1
ATOM 637 C C . ARG A 1 82 ? 9.242 23.531 20.453 1 86.62 82 ARG A C 1
ATOM 639 O O . ARG A 1 82 ? 9.898 22.625 20.969 1 86.62 82 ARG A O 1
ATOM 646 N N . GLN A 1 83 ? 9.734 24.359 19.75 1 75.31 83 GLN A N 1
ATOM 647 C CA . GLN A 1 83 ? 11.18 24.344 19.531 1 75.31 83 GLN A CA 1
ATOM 648 C C . GLN A 1 83 ? 11.922 24.922 20.734 1 75.31 83 GLN A C 1
ATOM 650 O O . GLN A 1 83 ? 11.352 25.688 21.516 1 75.31 83 GLN A O 1
ATOM 655 N N . MET B 1 1 ? 5.762 2.021 -3.096 1 54.59 1 MET B N 1
ATOM 656 C CA . MET B 1 1 ? 5.824 2.52 -1.724 1 54.59 1 MET B CA 1
ATOM 657 C C . MET B 1 1 ? 5.934 4.039 -1.7 1 54.59 1 MET B C 1
ATOM 659 O O . MET B 1 1 ? 6.5 4.641 -2.613 1 54.59 1 MET B O 1
ATOM 663 N N . VAL B 1 2 ? 5.133 4.688 -1.006 1 66.06 2 VAL B N 1
ATOM 664 C CA . VAL B 1 2 ? 5.219 6.145 -0.959 1 66.06 2 VAL B CA 1
ATOM 665 C C . VAL B 1 2 ? 6.469 6.562 -0.183 1 66.06 2 VAL B C 1
ATOM 667 O O . VAL B 1 2 ? 6.738 6.035 0.901 1 66.06 2 VAL B O 1
ATOM 670 N N . THR B 1 3 ? 7.332 7.309 -0.845 1 75.06 3 THR B N 1
ATOM 671 C CA . THR B 1 3 ? 8.539 7.805 -0.194 1 75.06 3 THR B CA 1
ATOM 672 C C . THR B 1 3 ? 8.242 9.062 0.621 1 75.06 3 THR B C 1
ATOM 674 O O . THR B 1 3 ? 7.227 9.727 0.396 1 75.06 3 THR B O 1
ATOM 677 N N . PRO B 1 4 ? 9.125 9.359 1.641 1 82.31 4 PRO B N 1
ATOM 678 C CA . PRO B 1 4 ? 8.977 10.602 2.391 1 82.31 4 PRO B CA 1
ATOM 679 C C . PRO B 1 4 ? 8.93 11.836 1.485 1 82.31 4 PRO B C 1
ATOM 681 O O . PRO B 1 4 ? 8.172 12.766 1.746 1 82.31 4 PRO B O 1
ATOM 684 N N . GLU B 1 5 ? 9.68 11.852 0.475 1 86.31 5 GLU B N 1
ATOM 685 C CA . GLU B 1 5 ? 9.711 12.969 -0.46 1 86.31 5 GLU B CA 1
ATOM 686 C C . GLU B 1 5 ? 8.383 13.109 -1.198 1 86.31 5 GLU B C 1
ATOM 688 O O . GLU B 1 5 ? 7.906 14.227 -1.42 1 86.31 5 GLU B O 1
ATOM 693 N N . GLN B 1 6 ? 7.875 11.961 -1.617 1 82.25 6 GLN B N 1
ATOM 694 C CA . GLN B 1 6 ? 6.582 11.977 -2.299 1 82.25 6 GLN B CA 1
ATOM 695 C C . GLN B 1 6 ? 5.48 12.492 -1.377 1 82.25 6 GLN B C 1
ATOM 697 O O . GLN B 1 6 ? 4.633 13.281 -1.795 1 82.25 6 GLN B O 1
ATOM 702 N N . LEU B 1 7 ? 5.5 12.023 -0.126 1 85.19 7 LEU B N 1
ATOM 703 C CA . LEU B 1 7 ? 4.539 12.492 0.866 1 85.19 7 LEU B CA 1
ATOM 704 C C . LEU B 1 7 ? 4.633 14 1.037 1 85.19 7 LEU B C 1
ATOM 706 O O . LEU B 1 7 ? 3.613 14.695 1.054 1 85.19 7 LEU B O 1
ATOM 710 N N . THR B 1 8 ? 5.844 14.508 1.189 1 92.19 8 THR B N 1
ATOM 711 C CA . THR B 1 8 ? 6.086 15.938 1.362 1 92.19 8 THR B CA 1
ATOM 712 C C . THR B 1 8 ? 5.539 16.734 0.178 1 92.19 8 THR B C 1
ATOM 714 O O . THR B 1 8 ? 4.824 17.719 0.362 1 92.19 8 THR B O 1
ATOM 717 N N . THR B 1 9 ? 5.805 16.234 -0.999 1 91.25 9 THR B N 1
ATOM 718 C CA . THR B 1 9 ? 5.375 16.922 -2.215 1 91.25 9 THR B CA 1
ATOM 719 C C . THR B 1 9 ? 3.852 16.953 -2.307 1 91.25 9 THR B C 1
ATOM 721 O O . THR B 1 9 ? 3.268 18 -2.627 1 91.25 9 THR B O 1
ATOM 724 N N . LEU B 1 10 ? 3.23 15.836 -2.004 1 87.94 10 LEU B N 1
ATOM 725 C CA . LEU B 1 10 ? 1.775 15.758 -2.068 1 87.94 10 LEU B CA 1
ATOM 726 C C . LEU B 1 10 ? 1.137 16.703 -1.06 1 87.94 10 LEU B C 1
ATOM 728 O O . LEU B 1 10 ? 0.189 17.422 -1.389 1 87.94 10 LEU B O 1
ATOM 732 N N . ILE B 1 11 ? 1.645 16.734 0.137 1 93.19 11 ILE B N 1
ATOM 733 C CA . ILE B 1 11 ? 1.107 17.594 1.18 1 93.19 11 ILE B CA 1
ATOM 734 C C . ILE B 1 11 ? 1.269 19.062 0.768 1 93.19 11 ILE B C 1
ATOM 736 O O . ILE B 1 11 ? 0.332 19.859 0.888 1 93.19 11 ILE B O 1
ATOM 740 N N . GLN B 1 12 ? 2.424 19.406 0.204 1 95.06 12 GLN B N 1
ATOM 741 C CA . GLN B 1 12 ? 2.721 20.797 -0.146 1 95.06 12 GLN B CA 1
ATOM 742 C C . GLN B 1 12 ? 1.95 21.219 -1.392 1 95.06 12 GLN B C 1
ATOM 744 O O . GLN B 1 12 ? 1.802 22.422 -1.654 1 95.06 12 GLN B O 1
ATOM 749 N N . SER B 1 13 ? 1.535 20.266 -2.131 1 92.31 13 SER B N 1
ATOM 750 C CA . SER B 1 13 ? 0.706 20.609 -3.283 1 92.31 13 SER B CA 1
ATOM 751 C C . SER B 1 13 ? -0.618 21.234 -2.848 1 92.31 13 SER B C 1
ATOM 753 O O . SER B 1 13 ? -1.161 22.094 -3.537 1 92.31 13 SER B O 1
ATOM 755 N N . ARG B 1 14 ? -1.134 20.859 -1.714 1 90.5 14 ARG B N 1
ATOM 756 C CA . ARG B 1 14 ? -2.377 21.391 -1.168 1 90.5 14 ARG B CA 1
ATOM 757 C C . ARG B 1 14 ? -2.098 22.469 -0.123 1 90.5 14 ARG B C 1
ATOM 759 O O . ARG B 1 14 ? -2.914 23.375 0.084 1 90.5 14 ARG B O 1
ATOM 766 N N . LEU B 1 15 ? -1.016 22.344 0.574 1 95.25 15 LEU B N 1
ATOM 767 C CA . LEU B 1 15 ? -0.542 23.297 1.57 1 95.25 15 LEU B CA 1
ATOM 768 C C . LEU B 1 15 ? 0.813 23.875 1.17 1 95.25 15 LEU B C 1
ATOM 770 O O . LEU B 1 15 ? 1.84 23.516 1.752 1 95.25 15 LEU B O 1
ATOM 774 N N . PRO B 1 16 ? 0.87 24.812 0.305 1 95 16 PRO B N 1
ATOM 775 C CA . PRO B 1 16 ? 2.123 25.297 -0.283 1 95 16 PRO B CA 1
ATOM 776 C C . PRO B 1 16 ? 3.039 25.953 0.741 1 95 16 PRO B C 1
ATOM 778 O O . PRO B 1 16 ? 4.262 25.984 0.56 1 95 16 PRO B O 1
ATOM 781 N N . ASP B 1 17 ? 2.529 26.438 1.808 1 96 17 ASP B N 1
ATOM 782 C CA . ASP B 1 17 ? 3.326 27.125 2.82 1 96 17 ASP B CA 1
ATOM 783 C C . ASP B 1 17 ? 3.848 26.141 3.867 1 96 17 ASP B C 1
ATOM 785 O O . ASP B 1 17 ? 4.605 26.531 4.762 1 96 17 ASP B O 1
ATOM 789 N N . ALA B 1 18 ? 3.465 24.984 3.76 1 96.88 18 ALA B N 1
ATOM 790 C CA . ALA B 1 18 ? 3.691 24.047 4.855 1 96.88 18 ALA B CA 1
ATOM 791 C C . ALA B 1 18 ? 5.164 23.656 4.949 1 96.88 18 ALA B C 1
ATOM 793 O O . ALA B 1 18 ? 5.812 23.406 3.928 1 96.88 18 ALA B O 1
ATOM 794 N N . PHE B 1 19 ? 5.738 23.656 6.172 1 96.19 19 PHE B N 1
ATOM 795 C CA . PHE B 1 19 ? 6.922 22.891 6.523 1 96.19 19 PHE B CA 1
ATOM 796 C C . PHE B 1 19 ? 6.551 21.438 6.824 1 96.19 19 PHE B C 1
ATOM 798 O O . PHE B 1 19 ? 5.629 21.172 7.602 1 96.19 19 PHE B O 1
ATOM 805 N N . VAL B 1 20 ? 7.145 20.469 6.152 1 96 20 VAL B N 1
ATOM 806 C CA . VAL B 1 20 ? 6.82 19.062 6.32 1 96 20 VAL B CA 1
ATOM 807 C C . VAL B 1 20 ? 8.086 18.281 6.668 1 96 20 VAL B C 1
ATOM 809 O O . VAL B 1 20 ? 9.109 18.406 6 1 96 20 VAL B O 1
ATOM 812 N N . GLN B 1 21 ? 7.984 17.516 7.758 1 95 21 GLN B N 1
ATOM 813 C CA . GLN B 1 21 ? 9.016 16.562 8.141 1 95 21 GLN B CA 1
ATOM 814 C C . GLN B 1 21 ? 8.445 15.148 8.25 1 95 21 GLN B C 1
ATOM 816 O O . GLN B 1 21 ? 7.523 14.906 9.039 1 95 21 GLN B O 1
ATOM 821 N N . VAL B 1 22 ? 8.977 14.281 7.406 1 90.94 22 VAL B N 1
ATOM 822 C CA . VAL B 1 22 ? 8.492 12.906 7.406 1 90.94 22 VAL B CA 1
ATOM 823 C C . VAL B 1 22 ? 9.562 11.977 7.965 1 90.94 22 VAL B C 1
ATOM 825 O O . VAL B 1 22 ? 10.734 12.07 7.578 1 90.94 22 VAL B O 1
ATOM 828 N N . GLN B 1 23 ? 9.117 11.18 8.945 1 88.12 23 GLN B N 1
ATOM 829 C CA . GLN B 1 23 ? 10 10.18 9.531 1 88.12 23 GLN B CA 1
ATOM 830 C C . GLN B 1 23 ? 9.461 8.773 9.297 1 88.12 23 GLN B C 1
ATOM 832 O O . GLN B 1 23 ? 8.273 8.516 9.508 1 88.12 23 GLN B O 1
ATOM 837 N N . ASP B 1 24 ? 10.344 7.918 8.898 1 82.12 24 ASP B N 1
ATOM 838 C CA . ASP B 1 24 ? 10.023 6.496 8.852 1 82.12 24 ASP B CA 1
ATOM 839 C C . ASP B 1 24 ? 10.219 5.844 10.211 1 82.12 24 ASP B C 1
ATOM 841 O O . ASP B 1 24 ? 11.352 5.676 10.672 1 82.12 24 ASP B O 1
ATOM 845 N N . LEU B 1 25 ? 9.141 5.379 10.797 1 78.38 25 LEU B N 1
ATOM 846 C CA . LEU B 1 25 ? 9.195 4.941 12.188 1 78.38 25 LEU B CA 1
ATOM 847 C C . LEU B 1 25 ? 9.797 3.545 12.297 1 78.38 25 LEU B C 1
ATOM 849 O O . LEU B 1 25 ? 10.43 3.211 13.305 1 78.38 25 LEU B O 1
ATOM 853 N N . THR B 1 26 ? 9.562 2.758 11.297 1 71.94 26 THR B N 1
ATOM 854 C CA . THR B 1 26 ? 9.992 1.366 11.398 1 71.94 26 THR B CA 1
ATOM 855 C C . THR B 1 26 ? 11.156 1.087 10.453 1 71.94 26 THR B C 1
ATOM 857 O O . THR B 1 26 ? 11.828 0.062 10.57 1 71.94 26 THR B O 1
ATOM 860 N N . GLY B 1 27 ? 11.406 1.991 9.617 1 72.44 27 GLY B N 1
ATOM 861 C CA . GLY B 1 27 ? 12.445 1.78 8.625 1 72.44 27 GLY B CA 1
ATOM 862 C C . GLY B 1 27 ? 11.977 0.964 7.438 1 72.44 27 GLY B C 1
ATOM 863 O O . GLY B 1 27 ? 12.734 0.748 6.488 1 72.44 27 GLY B O 1
ATOM 864 N N . GLY B 1 28 ? 10.766 0.512 7.414 1 64.88 28 GLY B N 1
ATOM 865 C CA . GLY B 1 28 ? 10.234 -0.374 6.391 1 64.88 28 GLY B CA 1
ATOM 866 C C . GLY B 1 28 ? 9.469 0.36 5.305 1 64.88 28 GLY B C 1
ATOM 867 O O . GLY B 1 28 ? 9.086 -0.237 4.301 1 64.88 28 GLY B O 1
ATOM 868 N N . GLY B 1 29 ? 9.242 1.653 5.492 1 67.69 29 GLY B N 1
ATOM 869 C CA . GLY B 1 29 ? 8.523 2.432 4.496 1 67.69 29 GLY B CA 1
ATOM 870 C C . GLY B 1 29 ? 7.02 2.252 4.57 1 67.69 29 GLY B C 1
ATOM 871 O O . GLY B 1 29 ? 6.309 2.525 3.6 1 67.69 29 GLY B O 1
ATOM 872 N N . ASP B 1 30 ? 6.602 1.678 5.684 1 66.06 30 ASP B N 1
ATOM 873 C CA . ASP B 1 30 ? 5.176 1.401 5.82 1 66.06 30 ASP B CA 1
ATOM 874 C C . ASP B 1 30 ? 4.578 2.162 7 1 66.06 30 ASP B C 1
ATOM 876 O O . ASP B 1 30 ? 3.359 2.207 7.164 1 66.06 30 ASP B O 1
ATOM 880 N N . HIS B 1 31 ? 5.426 2.717 7.871 1 75.62 31 HIS B N 1
ATOM 881 C CA . HIS B 1 31 ? 5.012 3.537 9 1 75.62 31 HIS B CA 1
ATOM 882 C C . HIS B 1 31 ? 5.719 4.891 8.992 1 75.62 31 HIS B C 1
ATOM 884 O O . HIS B 1 31 ? 6.934 4.961 9.18 1 75.62 31 HIS B O 1
ATOM 890 N N . TYR B 1 32 ? 4.812 5.895 8.609 1 80.88 32 TYR B N 1
ATOM 891 C CA . TYR B 1 32 ? 5.371 7.242 8.594 1 80.88 32 TYR B CA 1
ATOM 892 C C . TYR B 1 32 ? 4.734 8.109 9.664 1 80.88 32 TYR B C 1
ATOM 894 O O . TYR B 1 32 ? 3.574 7.902 10.039 1 80.88 32 TYR B O 1
ATOM 902 N N . GLU B 1 33 ? 5.582 8.93 10.227 1 88.5 33 GLU B N 1
ATOM 903 C CA . GLU B 1 33 ? 5.105 10.102 10.953 1 88.5 33 GLU B CA 1
ATOM 904 C C . GLU B 1 33 ? 5.41 11.383 10.188 1 88.5 33 GLU B C 1
ATOM 906 O O . GLU B 1 33 ? 6.527 11.57 9.703 1 88.5 33 GLU B O 1
ATOM 911 N N . ALA B 1 34 ? 4.371 12.125 10.102 1 92.94 34 ALA B N 1
ATOM 912 C CA . ALA B 1 34 ? 4.559 13.414 9.445 1 92.94 34 ALA B CA 1
ATOM 913 C C . ALA B 1 34 ? 4.211 14.57 10.383 1 92.94 34 ALA B C 1
ATOM 915 O O . ALA B 1 34 ? 3.113 14.617 10.938 1 92.94 34 ALA B O 1
ATOM 916 N N . VAL B 1 35 ? 5.23 15.469 10.562 1 95.81 35 VAL B N 1
ATOM 917 C CA . VAL B 1 35 ? 4.988 16.766 11.18 1 95.81 35 VAL B CA 1
ATOM 918 C C . VAL B 1 35 ? 4.699 17.812 10.102 1 95.81 35 VAL B C 1
ATOM 920 O O . VAL B 1 35 ? 5.508 18.016 9.188 1 95.81 35 VAL B O 1
ATOM 923 N N . VAL B 1 36 ? 3.578 18.391 10.219 1 96.75 36 VAL B N 1
ATOM 924 C CA . VAL B 1 36 ? 3.158 19.391 9.25 1 96.75 36 VAL B CA 1
ATOM 925 C C . VAL B 1 36 ? 2.887 20.719 9.953 1 96.75 36 VAL B C 1
ATOM 927 O O . VAL B 1 36 ? 2.076 20.781 10.883 1 96.75 36 VAL B O 1
ATOM 930 N N . VAL B 1 37 ? 3.605 21.812 9.484 1 97.31 37 VAL B N 1
ATOM 931 C CA . VAL B 1 37 ? 3.43 23.156 10.023 1 97.31 37 VAL B CA 1
ATOM 932 C C . VAL B 1 37 ? 2.887 24.094 8.938 1 97.31 37 VAL B C 1
ATOM 934 O O . VAL B 1 37 ? 3.492 24.234 7.875 1 97.31 37 VAL B O 1
ATOM 937 N N . SER B 1 38 ? 1.747 24.672 9.258 1 97.56 38 SER B N 1
ATOM 938 C CA . SER B 1 38 ? 1.143 25.547 8.258 1 97.56 38 SER B CA 1
ATOM 939 C C . SER B 1 38 ? 0.233 26.594 8.898 1 97.56 38 SER B C 1
ATOM 941 O O . SER B 1 38 ? -0.442 26.297 9.891 1 97.56 38 SER B O 1
ATOM 943 N N . ALA B 1 39 ? 0.198 27.734 8.266 1 97.38 39 ALA B N 1
ATOM 944 C CA . ALA B 1 39 ? -0.735 28.766 8.695 1 97.38 39 ALA B CA 1
ATOM 945 C C . ALA B 1 39 ? -2.176 28.375 8.383 1 97.38 39 ALA B C 1
ATOM 947 O O . ALA B 1 39 ? -3.115 28.922 8.977 1 97.38 39 ALA B O 1
ATOM 948 N N . ALA B 1 40 ? -2.383 27.406 7.57 1 96.25 40 ALA B N 1
ATOM 949 C CA . ALA B 1 40 ? -3.713 26.938 7.191 1 96.25 40 ALA B CA 1
ATOM 950 C C . ALA B 1 40 ? -4.426 26.297 8.375 1 96.25 40 ALA B C 1
ATOM 952 O O . ALA B 1 40 ? -5.648 26.125 8.359 1 96.25 40 ALA B O 1
ATOM 953 N N . PHE B 1 41 ? -3.707 25.953 9.414 1 96.81 41 PHE B N 1
ATOM 954 C CA . PHE B 1 41 ? -4.273 25.266 10.57 1 96.81 41 PHE B CA 1
ATOM 955 C C . PHE B 1 41 ? -4.797 26.266 11.594 1 96.81 41 PHE B C 1
ATOM 957 O O . PHE B 1 41 ? -5.441 25.891 12.57 1 96.81 41 PHE B O 1
ATOM 964 N N . GLU B 1 42 ? -4.496 27.531 11.398 1 96.44 42 GLU B N 1
ATOM 965 C CA . GLU B 1 42 ? -4.953 28.531 12.352 1 96.44 42 GLU B CA 1
ATOM 966 C C . GLU B 1 42 ? -6.473 28.516 12.492 1 96.44 42 GLU B C 1
ATOM 968 O O . GLU B 1 42 ? -7.191 28.562 11.492 1 96.44 42 GLU B O 1
ATOM 973 N N . GLY B 1 43 ? -6.914 28.484 13.781 1 96.25 43 GLY B N 1
ATOM 974 C CA . GLY B 1 43 ? -8.344 28.531 14.062 1 96.25 43 GLY B CA 1
ATOM 975 C C . GLY B 1 43 ? -9.047 27.203 13.805 1 96.25 43 GLY B C 1
ATOM 976 O O . GLY B 1 43 ? -10.266 27.109 13.945 1 96.25 43 GLY B O 1
ATOM 977 N N . LYS B 1 44 ? -8.383 26.203 13.375 1 96.06 44 LYS B N 1
ATOM 978 C CA . LYS B 1 44 ? -8.984 24.906 13.086 1 96.06 44 LYS B CA 1
ATOM 979 C C . LYS B 1 44 ? -8.758 23.922 14.242 1 96.06 44 LYS B C 1
ATOM 981 O O . LYS B 1 44 ? -7.723 23.969 14.906 1 96.06 44 LYS B O 1
ATOM 986 N N . ARG B 1 45 ? -9.773 23.141 14.406 1 94.75 45 ARG B N 1
ATOM 987 C CA . ARG B 1 45 ? -9.633 22.062 15.367 1 94.75 45 ARG B CA 1
ATOM 988 C C . ARG B 1 45 ? -8.703 20.969 14.836 1 94.75 45 ARG B C 1
ATOM 990 O O . ARG B 1 45 ? -8.422 20.922 13.633 1 94.75 45 ARG B O 1
ATOM 997 N N . LEU B 1 46 ? -8.18 20.172 15.727 1 93.56 46 LEU B N 1
ATOM 998 C CA . LEU B 1 46 ? -7.191 19.141 15.383 1 93.56 46 LEU B CA 1
ATOM 999 C C . LEU B 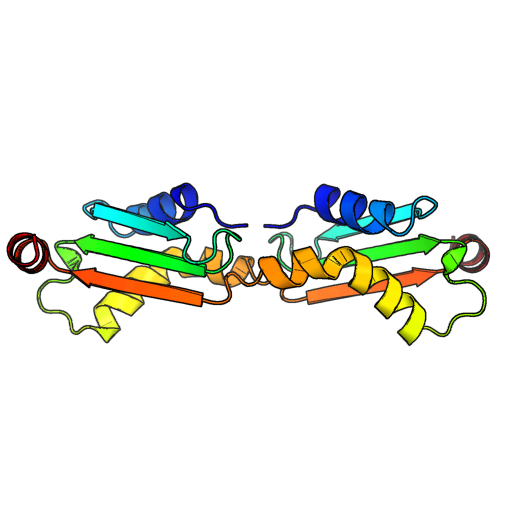1 46 ? -7.715 18.234 14.273 1 93.56 46 LEU B C 1
ATO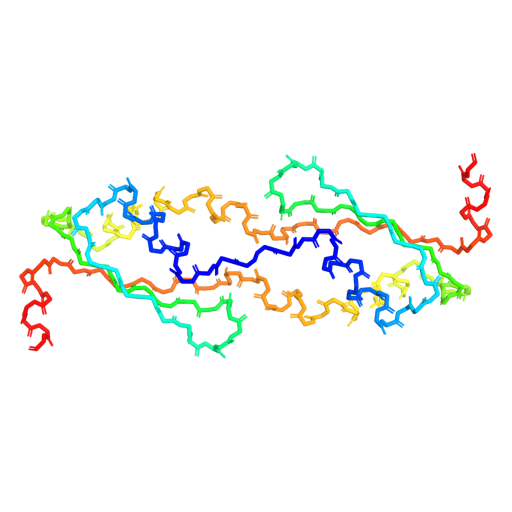M 1001 O O . LEU B 1 46 ? -6.996 17.938 13.32 1 93.56 46 LEU B O 1
ATOM 1005 N N . VAL B 1 47 ? -8.977 17.734 14.328 1 92.81 47 VAL B N 1
ATOM 1006 C CA . VAL B 1 47 ? -9.57 16.828 13.352 1 92.81 47 VAL B CA 1
ATOM 1007 C C . VAL B 1 47 ? -9.594 17.5 11.977 1 92.81 47 VAL B C 1
ATOM 1009 O O . VAL B 1 47 ? -9.312 16.859 10.961 1 92.81 47 VAL B O 1
ATOM 1012 N N . GLN B 1 48 ? -9.914 18.766 11.906 1 94.25 48 GLN B N 1
ATOM 1013 C CA . GLN B 1 48 ? -9.938 19.531 10.656 1 94.25 48 GLN B CA 1
ATOM 1014 C C . GLN B 1 48 ? -8.539 19.641 10.055 1 94.25 48 GLN B C 1
ATOM 1016 O O . GLN B 1 48 ? -8.375 19.562 8.836 1 94.25 48 GLN B O 1
ATOM 1021 N N . GLN B 1 49 ? -7.609 19.891 10.953 1 94.69 49 GLN B N 1
ATOM 1022 C CA . GLN B 1 49 ? -6.223 19.938 10.5 1 94.69 49 GLN B CA 1
ATOM 1023 C C . GLN B 1 49 ? -5.816 18.625 9.844 1 94.69 49 GLN B C 1
ATOM 1025 O O . GLN B 1 49 ? -5.262 18.625 8.742 1 94.69 49 GLN B O 1
ATOM 1030 N N . HIS B 1 50 ? -6.152 17.5 10.477 1 92.19 50 HIS B N 1
ATOM 1031 C CA . HIS B 1 50 ? -5.84 16.188 9.93 1 92.19 50 HIS B CA 1
ATOM 1032 C C . HIS B 1 50 ? -6.559 15.961 8.602 1 92.19 50 HIS B C 1
ATOM 1034 O O . HIS B 1 50 ? -5.961 15.453 7.648 1 92.19 50 HIS B O 1
ATOM 1040 N N . GLN B 1 51 ? -7.754 16.391 8.492 1 89.69 51 GLN B N 1
ATOM 1041 C CA . GLN B 1 51 ? -8.531 16.219 7.27 1 89.69 51 GLN B CA 1
ATOM 1042 C C . GLN B 1 51 ? -7.91 16.984 6.109 1 89.69 51 GLN B C 1
ATOM 1044 O O . GLN B 1 51 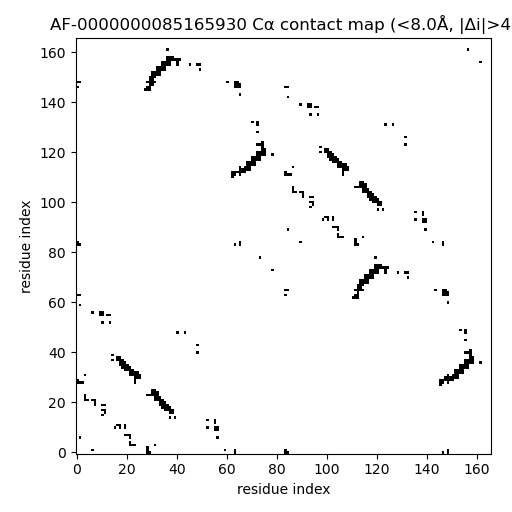? -7.891 16.516 4.977 1 89.69 51 GLN B O 1
ATOM 1049 N N . LEU B 1 52 ? -7.344 18.141 6.367 1 92.06 52 LEU B N 1
ATOM 1050 C CA . LEU B 1 52 ? -6.68 18.922 5.328 1 92.06 52 LEU B CA 1
ATOM 1051 C C . LEU B 1 52 ? -5.461 18.188 4.781 1 92.06 52 LEU B C 1
ATOM 1053 O O . LEU B 1 52 ? -5.258 18.125 3.568 1 92.06 52 LEU B O 1
ATOM 1057 N N . VAL B 1 53 ? -4.773 17.641 5.727 1 92.31 53 VAL B N 1
ATOM 1058 C CA . VAL B 1 53 ? -3.594 16.891 5.309 1 92.31 53 VAL B CA 1
ATOM 1059 C C . VAL B 1 53 ? -4.02 15.641 4.535 1 92.31 53 VAL B C 1
ATOM 1061 O O . VAL B 1 53 ? -3.494 15.367 3.457 1 92.31 53 VAL B O 1
ATOM 1064 N N . TYR B 1 54 ? -5.039 14.953 5.031 1 87 54 TYR B N 1
ATOM 1065 C CA . TYR B 1 54 ? -5.492 13.727 4.383 1 87 54 TYR B CA 1
ATOM 1066 C C . TYR B 1 54 ? -6.07 14.023 3.004 1 87 54 TYR B C 1
ATOM 1068 O O . TYR B 1 54 ? -5.941 13.211 2.086 1 87 54 TYR B O 1
ATOM 1076 N N . SER B 1 55 ? -6.688 15.094 2.873 1 86.75 55 SER B N 1
ATOM 1077 C CA . SER B 1 55 ? -7.23 15.477 1.571 1 86.75 55 SER B CA 1
ATOM 1078 C C . SER B 1 55 ? -6.125 15.602 0.528 1 86.75 55 SER B C 1
ATOM 1080 O O . SER B 1 55 ? -6.348 15.336 -0.654 1 86.75 55 SER B O 1
ATOM 1082 N N . SER B 1 56 ? -5.027 15.977 0.971 1 85.75 56 SER B N 1
ATOM 1083 C CA . SER B 1 56 ? -3.879 16.109 0.08 1 85.75 56 SER B CA 1
ATOM 1084 C C . SER B 1 56 ? -3.34 14.734 -0.322 1 85.75 56 SER B C 1
ATOM 1086 O O . SER B 1 56 ? -2.629 14.609 -1.321 1 85.75 56 SER B O 1
ATOM 1088 N N . LEU B 1 57 ? -3.646 13.781 0.491 1 79 57 LEU B N 1
ATOM 1089 C CA . LEU B 1 57 ? -3.055 12.461 0.313 1 79 57 LEU B CA 1
ATOM 1090 C C . LEU B 1 57 ? -4.082 11.477 -0.241 1 79 57 LEU B C 1
ATOM 1092 O O . LEU B 1 57 ? -3.791 10.289 -0.383 1 79 57 LEU B O 1
ATOM 1096 N N . LYS B 1 58 ? -5.324 11.898 -0.357 1 73.31 58 LYS B N 1
ATOM 1097 C CA . LYS B 1 58 ? -6.445 11.039 -0.71 1 73.31 58 LYS B CA 1
ATOM 1098 C C . LYS B 1 58 ? -6.094 10.141 -1.893 1 73.31 58 LYS B C 1
ATOM 1100 O O . LYS B 1 58 ? -6.371 8.938 -1.87 1 73.31 58 LYS B O 1
ATOM 1105 N N . ASP B 1 59 ? -5.547 10.734 -2.842 1 64.12 59 ASP B N 1
ATOM 1106 C CA . ASP B 1 59 ? -5.219 9.945 -4.027 1 64.12 59 ASP B CA 1
ATOM 1107 C C . ASP B 1 59 ? -4.156 8.898 -3.709 1 64.12 59 ASP B C 1
ATOM 1109 O O . ASP B 1 59 ? -4.203 7.781 -4.234 1 64.12 59 ASP B O 1
ATOM 1113 N N . LEU B 1 60 ? -3.207 9.281 -2.842 1 61.53 60 LEU B N 1
ATOM 1114 C CA . LEU B 1 60 ? -2.143 8.367 -2.434 1 61.53 60 LEU B CA 1
ATOM 1115 C C . LEU B 1 60 ? -2.691 7.242 -1.565 1 61.53 60 LEU B C 1
ATOM 1117 O O . LEU B 1 60 ? -2.309 6.082 -1.731 1 61.53 60 LEU B O 1
ATOM 1121 N N . MET B 1 61 ? -3.488 7.613 -0.626 1 58.69 61 MET B N 1
ATOM 1122 C CA . MET B 1 61 ? -4.051 6.605 0.268 1 58.69 61 MET B CA 1
ATOM 1123 C C . MET B 1 61 ? -4.957 5.641 -0.497 1 58.69 61 MET B C 1
ATOM 1125 O O . MET B 1 61 ? -4.984 4.445 -0.204 1 58.69 61 MET B O 1
ATOM 1129 N N . ALA B 1 62 ? -5.586 6.195 -1.365 1 52.56 62 ALA B N 1
ATOM 1130 C CA . ALA B 1 62 ? -6.465 5.375 -2.193 1 52.56 62 ALA B CA 1
ATOM 1131 C C . ALA B 1 62 ? -5.66 4.418 -3.07 1 52.56 62 ALA B C 1
ATOM 1133 O O . ALA B 1 62 ? -6.098 3.299 -3.346 1 52.56 62 ALA B O 1
ATOM 1134 N N . SER B 1 63 ? -4.562 4.883 -3.463 1 49.53 63 SER B N 1
ATOM 1135 C CA . SER B 1 63 ? -3.783 4.086 -4.406 1 49.53 63 SER B CA 1
ATOM 1136 C C . SER B 1 63 ? -2.961 3.023 -3.682 1 49.53 63 SER B C 1
ATOM 1138 O O . SER B 1 63 ? -2.695 1.954 -4.234 1 49.53 63 SER B O 1
ATOM 1140 N N . ASN B 1 64 ? -2.33 3.359 -2.588 1 48.03 64 ASN B N 1
ATOM 1141 C CA . ASN B 1 64 ? -1.344 2.492 -1.952 1 48.03 64 ASN B CA 1
ATOM 1142 C C . ASN B 1 64 ? -1.949 1.148 -1.56 1 48.03 64 ASN B C 1
ATOM 1144 O O . ASN B 1 64 ? -1.286 0.327 -0.923 1 48.03 64 ASN B O 1
ATOM 1148 N N . GLU B 1 65 ? -3.123 1.038 -1.458 1 44.84 65 GLU B N 1
ATOM 1149 C CA . GLU B 1 65 ? -3.646 -0.268 -1.071 1 44.84 65 GLU B CA 1
ATOM 1150 C C . GLU B 1 65 ? -3.234 -1.346 -2.07 1 44.84 65 GLU B C 1
ATOM 1152 O O . GLU B 1 65 ? -3.584 -1.272 -3.25 1 44.84 65 GLU B O 1
ATOM 1157 N N . LEU B 1 66 ? -2.008 -1.714 -2.146 1 48.5 66 LEU B N 1
ATOM 1158 C CA . LEU B 1 66 ? -2.02 -3.01 -2.816 1 48.5 66 LEU B CA 1
ATOM 1159 C C . LEU B 1 66 ? -3.223 -3.838 -2.379 1 48.5 66 LEU B C 1
ATOM 1161 O O . LEU B 1 66 ? -3.215 -4.426 -1.295 1 48.5 66 LEU B O 1
ATOM 1165 N N . HIS B 1 67 ? -4.441 -3.137 -2.303 1 53.19 67 HIS B N 1
ATOM 1166 C CA . HIS B 1 67 ? -5.688 -3.578 -1.682 1 53.19 67 HIS B CA 1
ATOM 1167 C C . HIS B 1 67 ? -6.051 -4.992 -2.123 1 53.19 67 HIS B C 1
ATOM 1169 O O . HIS B 1 67 ? -6.527 -5.793 -1.316 1 53.19 67 HIS B O 1
ATOM 1175 N N . ALA B 1 68 ? -5.531 -5.195 -3.531 1 57.91 68 ALA B N 1
ATOM 1176 C CA . ALA B 1 68 ? -6.125 -6.484 -3.881 1 57.91 68 ALA B CA 1
ATOM 1177 C C . ALA B 1 68 ? -5.277 -7.211 -4.922 1 57.91 68 ALA B C 1
ATOM 1179 O O . ALA B 1 68 ? -4.996 -6.672 -5.992 1 57.91 68 ALA B O 1
ATOM 1180 N N . LEU B 1 69 ? -4.379 -8.188 -4.461 1 73.81 69 LEU B N 1
ATOM 1181 C CA . LEU B 1 69 ? -3.709 -9.078 -5.406 1 73.81 69 LEU B CA 1
ATOM 1182 C C . LEU B 1 69 ? -4.578 -10.289 -5.723 1 73.81 69 LEU B C 1
ATOM 1184 O O . LEU B 1 69 ? -4.922 -11.062 -4.828 1 73.81 69 LEU B O 1
ATOM 1188 N N . ALA B 1 70 ? -5.125 -10.352 -6.953 1 81.69 70 ALA B N 1
ATOM 1189 C CA . ALA B 1 70 ? -5.785 -11.555 -7.453 1 81.69 70 ALA B CA 1
ATOM 1190 C C . ALA B 1 70 ? -4.773 -12.531 -8.055 1 81.69 70 ALA B C 1
ATOM 1192 O O . ALA B 1 70 ? -3.969 -12.148 -8.906 1 81.69 70 ALA B O 1
ATOM 1193 N N . LEU B 1 71 ? -4.812 -13.727 -7.516 1 91.38 71 LEU B N 1
ATOM 1194 C CA . LEU B 1 71 ? -3.865 -14.727 -8 1 91.38 71 LEU B CA 1
ATOM 1195 C C . LEU B 1 71 ? -4.566 -15.75 -8.883 1 91.38 71 LEU B C 1
ATOM 1197 O O . LEU B 1 71 ? -5.676 -16.188 -8.578 1 91.38 71 LEU B O 1
ATOM 1201 N N . LYS B 1 72 ? -3.93 -16.047 -10.008 1 93.5 72 LYS B N 1
ATOM 1202 C CA . LYS B 1 72 ? -4.219 -17.219 -10.82 1 93.5 72 LYS B CA 1
ATOM 1203 C C . LYS B 1 72 ? -2.986 -18.109 -10.953 1 93.5 72 LYS B C 1
ATOM 1205 O O . LYS B 1 72 ? -1.977 -17.703 -11.523 1 93.5 72 LYS B O 1
ATOM 1210 N N . THR B 1 73 ? -3.135 -19.281 -10.383 1 96.38 73 THR B N 1
ATOM 1211 C CA . THR B 1 73 ? -1.987 -20.172 -10.398 1 96.38 73 THR B CA 1
ATOM 1212 C C . THR B 1 73 ? -2.27 -21.406 -11.266 1 96.38 73 THR B C 1
ATOM 1214 O O . THR B 1 73 ? -3.385 -21.922 -11.266 1 96.38 73 THR B O 1
ATOM 1217 N N . TYR B 1 74 ? -1.226 -21.828 -12.078 1 95.62 74 TYR B N 1
ATOM 1218 C CA . TYR B 1 74 ? -1.32 -22.969 -12.977 1 95.62 74 TYR B CA 1
ATOM 1219 C C . TYR B 1 74 ? -0.026 -23.781 -12.969 1 95.62 74 TYR B C 1
ATOM 1221 O O . TYR B 1 74 ? 1.059 -23.219 -12.789 1 95.62 74 TYR B O 1
ATOM 1229 N N . THR B 1 75 ? -0.253 -25.078 -13.227 1 96.06 75 THR B N 1
ATOM 1230 C CA . THR B 1 75 ? 0.893 -25.875 -13.648 1 96.06 75 THR B CA 1
ATOM 1231 C C . THR B 1 75 ? 1.21 -25.625 -15.117 1 96.06 75 THR B C 1
ATOM 1233 O O . THR B 1 75 ? 0.369 -25.109 -15.867 1 96.06 75 THR B O 1
ATOM 1236 N N . PRO B 1 76 ? 2.426 -26 -15.516 1 95.19 76 PRO B N 1
ATOM 1237 C CA . PRO B 1 76 ? 2.754 -25.844 -16.938 1 95.19 76 PRO B CA 1
ATOM 1238 C C . PRO B 1 76 ? 1.779 -26.594 -17.844 1 95.19 76 PRO B C 1
ATOM 1240 O O . PRO B 1 76 ? 1.407 -26.094 -18.906 1 95.19 76 PRO B O 1
ATOM 1243 N N . GLU B 1 77 ? 1.357 -27.75 -17.438 1 94.12 77 GLU B N 1
ATOM 1244 C CA . GLU B 1 77 ? 0.406 -28.531 -18.219 1 94.12 77 GLU B CA 1
ATOM 1245 C C . GLU B 1 77 ? -0.935 -27.797 -18.328 1 94.12 77 GLU B C 1
ATOM 1247 O O . GLU B 1 77 ? -1.499 -27.703 -19.422 1 94.12 77 GLU B O 1
ATOM 1252 N N . GLN B 1 78 ? -1.444 -27.422 -17.172 1 92.75 78 GLN B N 1
ATOM 1253 C CA . GLN B 1 78 ? -2.695 -26.672 -17.156 1 92.75 78 GLN B CA 1
ATOM 1254 C C . GLN B 1 78 ? -2.617 -25.453 -18.062 1 92.75 78 GLN B C 1
ATOM 1256 O O . GLN B 1 78 ? -3.568 -25.156 -18.781 1 92.75 78 GLN B O 1
ATOM 1261 N N . TRP B 1 79 ? -1.566 -24.719 -18.047 1 92.38 79 TRP B N 1
ATOM 1262 C CA . TRP B 1 79 ? -1.356 -23.5 -18.812 1 92.38 79 TRP B CA 1
ATOM 1263 C C . TRP B 1 79 ? -1.334 -23.797 -20.312 1 92.38 79 TRP B C 1
ATOM 1265 O O . TRP B 1 79 ? -1.881 -23.047 -21.109 1 92.38 79 TRP B O 1
ATOM 1275 N N . ALA B 1 80 ? -0.651 -24.859 -20.656 1 92 80 ALA B N 1
ATOM 1276 C CA . ALA B 1 80 ? -0.588 -25.297 -22.047 1 92 80 ALA B CA 1
ATOM 1277 C C . ALA B 1 80 ? -1.982 -25.578 -22.594 1 92 80 ALA B C 1
ATOM 1279 O O . ALA B 1 80 ? -2.256 -25.328 -23.766 1 92 80 ALA B O 1
ATOM 1280 N N . GLN B 1 81 ? -2.846 -26.031 -21.75 1 91.25 81 GLN B N 1
ATOM 1281 C CA . GLN B 1 81 ? -4.207 -26.344 -22.156 1 91.25 81 GLN B CA 1
ATOM 1282 C C . GLN B 1 81 ? -5.051 -25.094 -22.297 1 91.25 81 GLN B C 1
ATOM 1284 O O . GLN B 1 81 ? -6.031 -25.062 -23.047 1 91.25 81 GLN B O 1
ATOM 1289 N N . ARG B 1 82 ? -4.77 -24.109 -21.484 1 87.25 82 ARG B N 1
ATOM 1290 C CA . ARG B 1 82 ? -5.531 -22.859 -21.484 1 87.25 82 ARG B CA 1
ATOM 1291 C C . ARG B 1 82 ? -5.125 -21.969 -22.656 1 87.25 82 ARG B C 1
ATOM 1293 O O . ARG B 1 82 ? -5.898 -21.125 -23.094 1 87.25 82 ARG B O 1
ATOM 1300 N N . GLN B 1 83 ? -4.027 -22.188 -23.156 1 76.31 83 GLN B N 1
ATOM 1301 C CA . GLN B 1 83 ? -3.621 -21.422 -24.328 1 76.31 83 GLN B CA 1
ATOM 1302 C C . GLN B 1 83 ? -4.281 -21.969 -25.594 1 76.31 83 GLN B C 1
ATOM 1304 O O . GLN B 1 83 ? -4.816 -21.219 -26.406 1 76.31 83 GLN B O 1
#

pLDDT: mean 83.95, std 14.51, range [44.44, 97.62]

Nearest PDB structures (foldseek):
  5nfl-assembly1_A  TM=7.804E-01  e=2.144E-05  Sinorhizobium meliloti 2011
  2mcq-assembly1_A  TM=7.177E-01  e=1.480E-03  Rickettsia prowazekii str. Madrid E
  2kz0-assembly1_A  TM=5.949E-01  e=2.369E-03  Ehrlichia chaffeensis str. Arkansas
  7kal-assembly1_A  TM=2.417E-01  e=3.602E+00  Thermomyces lanuginosus
  5nfl-assembly1_A  TM=7.803E-01  e=1.561E-05  Sinorhizobium meliloti 2011

Radius of gyration: 20.75 Å; Cα contacts (8 Å, |Δi|>4): 272; chains: 2; bounding box: 23×62×45 Å

InterPro domains:
  IPR002634 BolA protein [PF01722] (26-78)
  IPR002634 BolA protein [PIRSF003113] (5-82)
  IPR036065 BolA-like superfamily [G3DSA:3.30.300.90] (1-83)
  IPR036065 BolA-like superfamily [SSF82657] (1-82)
  IPR050961 BolA/IbaG family stress response and morphology regulators [PTHR46229] (5-82)